Protein AF-A0A971YBE7-F1 (afdb_monomer_lite)

Secondary structure (DSSP, 8-state):
-----S---PPP-SS---EEP--SS--PPPTT-EEEEEE-HHHH-TT--S-EEEEEEPPS--SEESS-GGG--------SS--TTHHHHHHHHH-

Sequence (95 aa):
MSTIQTPETTIPSLGPCKVHNPLPYCQYIDDSQKMQTFVPGDMLDAEQTEDVVCQFEEAGPRERIYFDPPKTKCAIVTCGGLCPGINDVIRAIVM

pLDDT: mean 86.65, std 13.81, range [37.59, 97.38]

Foldseek 3Di:
DPPDDADPQDDDDPDDFDAFDPDPDDDADDQVDWDWDWDQLCVVDVPGRDIDIDTHGDDDHHRTGRDDVVPDDDDDDDDDDDDPCPVVVVVVVPD

Radius of gyration: 18.49 Å; chains: 1; bounding box: 40×32×42 Å

Structure (mmCIF, N/CA/C/O backbone):
data_AF-A0A971YBE7-F1
#
_entry.id   AF-A0A971YBE7-F1
#
loop_
_atom_site.group_PDB
_atom_site.id
_atom_site.type_symbol
_atom_site.label_atom_id
_atom_site.label_alt_id
_atom_site.label_comp_id
_atom_site.label_asym_id
_atom_site.label_entity_id
_atom_site.label_seq_id
_atom_site.pdbx_PDB_ins_code
_atom_site.Cartn_x
_atom_site.Cartn_y
_atom_site.Cartn_z
_atom_site.occupancy
_atom_site.B_iso_or_equiv
_atom_site.auth_seq_id
_atom_site.auth_comp_id
_atom_site.auth_asym_id
_atom_site.auth_atom_id
_atom_site.pdbx_PDB_model_num
ATOM 1 N N . MET A 1 1 ? 26.280 19.279 -18.105 1.00 37.59 1 MET A N 1
ATOM 2 C CA . MET A 1 1 ? 26.935 18.037 -17.654 1.00 37.59 1 MET A CA 1
ATOM 3 C C . MET A 1 1 ? 26.424 17.730 -16.257 1.00 37.59 1 MET A C 1
ATOM 5 O O . MET A 1 1 ? 27.030 18.162 -15.286 1.00 37.59 1 MET A O 1
ATOM 9 N N . SER A 1 2 ? 25.249 17.108 -16.150 1.00 41.91 2 SER A N 1
ATOM 10 C CA . SER A 1 2 ? 24.766 16.574 -14.876 1.00 41.91 2 SER A CA 1
ATOM 11 C C . SER A 1 2 ? 25.433 15.221 -14.677 1.00 41.91 2 SER A C 1
ATOM 13 O O . SER A 1 2 ? 25.140 14.284 -15.408 1.00 41.91 2 SER A O 1
ATOM 15 N N . THR A 1 3 ? 26.374 15.135 -13.744 1.00 41.47 3 THR A N 1
ATOM 16 C CA . THR A 1 3 ? 26.913 13.855 -13.282 1.00 41.47 3 THR A CA 1
ATOM 17 C C . THR A 1 3 ? 25.760 13.070 -12.661 1.00 41.47 3 THR A C 1
ATOM 19 O O . THR A 1 3 ? 25.210 13.497 -11.648 1.00 41.47 3 THR A O 1
ATOM 22 N N . ILE A 1 4 ? 25.352 11.975 -13.297 1.00 52.38 4 ILE A N 1
ATOM 23 C CA . ILE A 1 4 ? 24.241 11.142 -12.835 1.00 52.38 4 ILE A CA 1
ATOM 24 C C . ILE A 1 4 ? 24.785 10.236 -11.733 1.00 52.38 4 ILE A C 1
ATOM 26 O O . ILE A 1 4 ? 25.540 9.299 -11.983 1.00 52.38 4 ILE A O 1
ATOM 30 N N . GLN A 1 5 ? 24.479 10.607 -10.492 1.00 56.62 5 GLN A N 1
ATOM 31 C CA . GLN A 1 5 ? 24.712 9.784 -9.309 1.00 56.62 5 GLN A CA 1
ATOM 32 C C . GLN A 1 5 ? 23.718 8.619 -9.304 1.00 56.62 5 GLN A C 1
ATOM 34 O O . GLN A 1 5 ? 22.632 8.732 -9.871 1.00 56.62 5 GLN A O 1
ATOM 39 N N . THR A 1 6 ? 24.093 7.513 -8.655 1.00 62.38 6 THR A N 1
ATOM 40 C CA . THR A 1 6 ? 23.217 6.370 -8.358 1.00 62.38 6 THR A CA 1
ATOM 41 C C . THR A 1 6 ? 21.802 6.853 -8.022 1.00 62.38 6 THR A C 1
ATOM 43 O O . THR A 1 6 ? 21.687 7.775 -7.206 1.00 62.38 6 THR A O 1
ATOM 46 N N . PRO A 1 7 ? 20.740 6.288 -8.631 1.00 71.69 7 PRO A N 1
ATOM 47 C CA . PRO A 1 7 ? 19.387 6.784 -8.421 1.00 71.69 7 PRO A CA 1
ATOM 48 C C . PRO A 1 7 ? 19.052 6.791 -6.927 1.00 71.69 7 PRO A C 1
ATOM 50 O O . PRO A 1 7 ? 19.331 5.828 -6.209 1.00 71.69 7 PRO A O 1
ATOM 53 N N . GLU A 1 8 ? 18.481 7.896 -6.449 1.00 81.62 8 GLU A N 1
ATOM 54 C CA . GLU A 1 8 ? 18.076 8.025 -5.054 1.00 81.62 8 GLU A CA 1
ATOM 55 C C . GLU A 1 8 ? 16.839 7.154 -4.811 1.00 81.62 8 GLU A C 1
ATOM 57 O O . GLU A 1 8 ? 15.743 7.445 -5.284 1.00 81.62 8 GLU A O 1
ATOM 62 N N . THR A 1 9 ? 17.030 6.055 -4.085 1.00 88.31 9 THR A N 1
ATOM 63 C CA . THR A 1 9 ? 15.989 5.060 -3.782 1.00 88.31 9 THR A CA 1
ATOM 64 C C . THR A 1 9 ? 15.463 5.155 -2.349 1.00 88.31 9 THR A C 1
ATOM 66 O O . THR A 1 9 ? 14.696 4.296 -1.919 1.00 88.31 9 THR A O 1
ATOM 69 N N . THR A 1 10 ? 15.879 6.174 -1.592 1.00 89.44 10 THR A N 1
ATOM 70 C CA . THR A 1 10 ? 15.489 6.357 -0.188 1.00 89.44 10 THR A CA 1
ATOM 71 C C . THR A 1 10 ? 14.014 6.727 -0.077 1.00 89.44 10 THR A C 1
ATOM 73 O O . THR A 1 10 ? 13.563 7.695 -0.691 1.00 89.44 10 THR A O 1
ATOM 76 N N . ILE A 1 11 ? 13.264 6.003 0.754 1.00 91.31 11 ILE A N 1
ATOM 77 C CA . ILE A 1 11 ? 11.843 6.279 0.971 1.00 91.31 11 ILE A CA 1
ATOM 78 C C . ILE A 1 11 ? 11.677 7.291 2.121 1.00 91.31 11 ILE A C 1
ATOM 80 O O . ILE A 1 11 ? 12.219 7.094 3.213 1.00 91.31 11 ILE A O 1
ATOM 84 N N . PRO A 1 12 ? 10.921 8.390 1.932 1.00 94.25 12 PRO A N 1
ATOM 85 C CA . PRO A 1 12 ? 10.667 9.340 3.008 1.00 94.25 12 PRO A CA 1
ATOM 86 C C . PRO A 1 12 ? 9.764 8.728 4.087 1.00 94.25 12 PRO A C 1
ATOM 88 O O . PRO A 1 12 ? 8.766 8.072 3.790 1.00 94.25 12 PRO A O 1
ATOM 91 N N . SER A 1 13 ? 10.069 9.010 5.357 1.00 93.12 13 SER A N 1
ATOM 92 C CA . SER A 1 13 ? 9.243 8.596 6.497 1.00 93.12 13 SER A CA 1
ATOM 93 C C . SER A 1 13 ? 8.512 9.782 7.130 1.00 93.12 13 SER A C 1
ATOM 95 O O . SER A 1 13 ? 8.982 10.918 7.122 1.00 93.12 13 SER A O 1
ATOM 97 N N . LEU A 1 14 ? 7.348 9.513 7.726 1.00 95.00 14 LEU A N 1
ATOM 98 C CA . LEU A 1 14 ? 6.546 10.514 8.448 1.00 95.00 14 LEU A CA 1
ATOM 99 C C . LEU A 1 14 ? 7.081 10.810 9.865 1.00 95.00 14 LEU A C 1
ATOM 101 O O . LEU A 1 14 ? 6.506 11.619 10.600 1.00 95.00 14 LEU A O 1
ATOM 105 N N . GLY A 1 15 ? 8.156 10.129 10.274 1.00 94.69 15 GLY A N 1
ATOM 106 C CA . GLY A 1 15 ? 8.734 10.171 11.613 1.00 94.69 15 GLY A CA 1
ATOM 107 C C . GLY A 1 15 ? 8.783 8.790 12.285 1.00 94.69 15 GLY A C 1
ATOM 108 O O . GLY A 1 15 ? 8.566 7.767 11.638 1.00 94.69 15 GLY A O 1
ATOM 109 N N . PRO A 1 16 ? 9.075 8.734 13.597 1.00 94.75 16 PRO A N 1
ATOM 110 C CA . PRO A 1 16 ? 9.309 7.474 14.299 1.00 94.75 16 PRO A CA 1
ATOM 111 C C . PRO A 1 16 ? 8.033 6.633 14.473 1.00 94.75 16 PRO A C 1
ATOM 113 O O . PRO A 1 16 ? 7.030 7.116 15.003 1.00 94.75 16 PRO A O 1
ATOM 116 N N . CYS A 1 17 ? 8.106 5.344 14.127 1.00 95.50 17 CYS A N 1
ATOM 117 C CA . CYS A 1 17 ? 7.036 4.361 14.321 1.00 95.50 17 CYS A CA 1
ATOM 118 C C . CYS A 1 17 ? 6.935 3.902 15.788 1.00 95.50 17 CYS A C 1
ATOM 120 O O . CYS A 1 17 ? 7.851 3.282 16.342 1.00 95.50 17 CYS A O 1
ATOM 122 N N . LYS A 1 18 ? 5.809 4.200 16.448 1.00 96.25 18 LYS A N 1
ATOM 123 C CA . LYS A 1 18 ? 5.629 3.962 17.896 1.00 96.25 18 LYS A CA 1
ATOM 124 C C . LYS A 1 18 ? 4.535 2.959 18.248 1.00 96.25 18 LYS A C 1
ATOM 126 O O . LYS A 1 18 ? 4.501 2.506 19.389 1.00 96.25 18 LYS A O 1
ATOM 131 N N . VAL A 1 19 ? 3.652 2.625 17.319 1.00 96.62 19 VAL A N 1
ATOM 132 C CA . VAL A 1 19 ? 2.527 1.724 17.577 1.00 96.62 19 VAL A CA 1
ATOM 133 C C . VAL A 1 19 ? 2.951 0.306 17.216 1.00 96.62 19 VAL A C 1
ATOM 135 O O . VAL A 1 19 ? 3.590 0.109 16.188 1.00 96.62 19 VAL A O 1
ATOM 138 N N . HIS A 1 20 ? 2.643 -0.679 18.059 1.00 95.44 20 HIS A N 1
ATOM 139 C CA . HIS A 1 20 ? 2.897 -2.079 17.715 1.00 95.44 20 HIS A CA 1
ATOM 140 C C . HIS A 1 20 ? 1.919 -2.534 16.631 1.00 95.44 20 HIS A C 1
ATOM 142 O O . HIS A 1 20 ? 0.734 -2.200 16.687 1.00 95.44 20 HIS A O 1
ATOM 148 N N . ASN A 1 21 ? 2.414 -3.275 15.646 1.00 95.19 21 ASN A N 1
ATOM 149 C CA . ASN A 1 21 ? 1.585 -3.782 14.566 1.00 95.19 21 ASN A CA 1
ATOM 150 C C . ASN A 1 21 ? 0.583 -4.828 15.103 1.00 95.19 21 ASN A C 1
ATOM 152 O O . ASN A 1 21 ? 1.006 -5.780 15.756 1.00 95.19 21 ASN A O 1
ATOM 156 N N . PRO A 1 22 ? -0.735 -4.673 14.862 1.00 93.94 22 PRO A N 1
ATOM 157 C CA . PRO A 1 22 ? -1.741 -5.613 15.357 1.00 93.94 22 PRO A CA 1
ATOM 158 C C . PRO A 1 22 ? -1.817 -6.923 14.556 1.00 93.94 22 PRO A C 1
ATOM 160 O O . PRO A 1 22 ? -2.584 -7.805 14.942 1.00 93.94 22 PRO A O 1
ATOM 163 N N . LEU A 1 23 ? -1.102 -7.046 13.430 1.00 91.69 23 LEU A N 1
ATOM 164 C CA . LEU A 1 23 ? -1.183 -8.221 12.565 1.00 91.69 23 LEU A CA 1
ATOM 165 C C . LEU A 1 23 ? -0.707 -9.488 13.297 1.00 91.69 23 LEU A C 1
ATOM 167 O O . LEU A 1 23 ? 0.457 -9.566 13.701 1.00 91.69 23 LEU A O 1
ATOM 171 N N . PRO A 1 24 ? -1.571 -10.509 13.446 1.00 83.81 24 PRO A N 1
ATOM 172 C CA . PRO A 1 24 ? -1.174 -11.761 14.065 1.00 83.81 24 PRO A CA 1
ATOM 173 C C . PRO A 1 24 ? -0.344 -12.595 13.080 1.00 83.81 24 PRO A C 1
ATOM 175 O O . PRO A 1 24 ? -0.693 -12.706 11.908 1.00 83.81 24 PRO A O 1
ATOM 178 N N . TYR A 1 25 ? 0.726 -13.224 13.574 1.00 78.94 25 TYR A N 1
ATOM 179 C CA . TYR A 1 25 ? 1.507 -14.241 12.852 1.00 78.94 25 TYR A CA 1
ATOM 180 C C . TYR A 1 25 ? 2.002 -13.814 11.455 1.00 78.94 25 TYR A C 1
ATOM 182 O O . TYR A 1 25 ? 1.625 -14.405 10.445 1.00 78.94 25 TYR A O 1
ATOM 190 N N . CYS A 1 26 ? 2.896 -12.824 11.391 1.00 88.31 26 CYS A N 1
ATOM 191 C CA . CYS A 1 26 ? 3.584 -12.451 10.152 1.00 88.31 26 CYS A CA 1
ATOM 192 C C . CYS A 1 26 ? 5.105 -12.350 10.342 1.00 88.31 26 CYS A C 1
ATOM 194 O O . CYS A 1 26 ? 5.596 -12.174 11.458 1.00 88.31 26 CYS A O 1
ATOM 196 N N . GLN A 1 27 ? 5.851 -12.488 9.243 1.00 91.81 27 GLN A N 1
ATOM 197 C CA . GLN A 1 27 ? 7.285 -12.217 9.216 1.00 91.81 27 GLN A CA 1
ATOM 198 C C . GLN A 1 27 ? 7.483 -10.722 8.975 1.00 91.81 27 GLN A C 1
ATOM 200 O O . GLN A 1 27 ? 7.172 -10.220 7.896 1.00 91.81 27 GLN A O 1
ATOM 205 N N . TYR A 1 28 ? 7.962 -10.017 9.998 1.00 93.69 28 TYR A N 1
ATOM 206 C CA . TYR A 1 28 ? 8.279 -8.602 9.872 1.00 93.69 28 TYR A CA 1
ATOM 207 C C . TYR A 1 28 ? 9.546 -8.396 9.047 1.00 93.69 28 TYR A C 1
ATOM 209 O O . TYR A 1 28 ? 10.511 -9.150 9.176 1.00 93.69 28 TYR A O 1
ATOM 217 N N . ILE A 1 29 ? 9.524 -7.353 8.226 1.00 93.25 29 ILE A N 1
ATOM 218 C CA . ILE A 1 29 ? 10.679 -6.890 7.466 1.00 93.25 29 ILE A CA 1
ATOM 219 C C . ILE A 1 29 ? 11.459 -5.890 8.317 1.00 93.25 29 ILE A C 1
ATOM 221 O O . ILE A 1 29 ? 10.871 -5.016 8.961 1.00 93.25 29 ILE A O 1
ATOM 225 N N . ASP A 1 30 ? 12.779 -6.044 8.312 1.00 89.31 30 ASP A N 1
ATOM 226 C CA . ASP A 1 30 ? 13.718 -5.101 8.908 1.00 89.31 30 ASP A CA 1
ATOM 227 C C . ASP A 1 30 ? 14.226 -4.142 7.828 1.00 89.31 30 ASP A C 1
ATOM 229 O O . ASP A 1 30 ? 14.843 -4.569 6.853 1.00 89.31 30 ASP A O 1
ATOM 233 N N . ASP A 1 31 ? 14.000 -2.843 8.028 1.00 87.25 31 ASP A N 1
ATOM 234 C CA . ASP A 1 31 ? 14.421 -1.784 7.105 1.00 87.25 31 ASP A CA 1
ATOM 235 C C . ASP A 1 31 ? 15.960 -1.665 6.997 1.00 87.25 31 ASP A C 1
ATOM 237 O O . ASP A 1 31 ? 16.473 -0.990 6.101 1.00 87.25 31 ASP A O 1
ATOM 241 N N . SER A 1 32 ? 16.725 -2.323 7.883 1.00 86.12 32 SER A N 1
ATOM 242 C CA . SER A 1 32 ? 18.185 -2.436 7.757 1.00 86.12 32 SER A CA 1
ATOM 243 C C . SER A 1 32 ? 18.617 -3.297 6.562 1.00 86.12 32 SER A C 1
ATOM 245 O O . SER A 1 32 ? 19.716 -3.113 6.028 1.00 86.12 32 SER A O 1
ATOM 247 N N . GLN A 1 33 ? 17.753 -4.215 6.118 1.00 83.06 33 GLN A N 1
ATOM 248 C CA . GLN A 1 33 ? 18.013 -5.092 4.987 1.00 83.06 33 GLN A CA 1
ATOM 249 C C . GLN A 1 33 ? 17.501 -4.442 3.705 1.00 83.06 33 GLN A C 1
ATOM 251 O O . GLN A 1 33 ? 16.312 -4.180 3.538 1.00 83.06 33 GLN A O 1
ATOM 256 N N . LYS A 1 34 ? 18.423 -4.184 2.775 1.00 87.56 34 LYS A N 1
ATOM 257 C CA . LYS A 1 34 ? 18.098 -3.661 1.449 1.00 87.56 34 LYS A CA 1
ATOM 258 C C . LYS A 1 34 ? 18.345 -4.719 0.389 1.00 87.56 34 LYS A C 1
ATOM 260 O O . LYS A 1 34 ? 19.381 -5.385 0.391 1.00 87.56 34 LYS A O 1
ATOM 265 N N . MET A 1 35 ? 17.411 -4.828 -0.545 1.00 90.25 35 MET A N 1
ATOM 266 C CA . MET A 1 35 ? 17.550 -5.677 -1.716 1.00 90.25 35 MET A CA 1
ATOM 267 C C . MET A 1 35 ? 18.502 -5.010 -2.706 1.00 90.25 35 MET A C 1
ATOM 269 O O . MET A 1 35 ? 18.301 -3.860 -3.095 1.00 90.25 35 MET A O 1
ATOM 273 N N . GLN A 1 36 ? 19.551 -5.725 -3.101 1.00 89.94 36 GLN A N 1
ATOM 274 C CA . GLN A 1 36 ? 20.477 -5.260 -4.127 1.00 89.94 36 GLN A CA 1
ATOM 275 C C . GLN A 1 36 ? 19.972 -5.682 -5.502 1.00 89.94 36 GLN A C 1
ATOM 277 O O . GLN A 1 36 ? 19.747 -6.866 -5.749 1.00 89.94 36 GLN A O 1
ATOM 282 N N . THR A 1 37 ? 19.846 -4.710 -6.397 1.00 87.06 37 THR A N 1
ATOM 283 C CA . THR A 1 37 ? 19.441 -4.929 -7.781 1.00 87.06 37 THR A CA 1
ATOM 284 C C . THR A 1 37 ? 20.529 -4.407 -8.698 1.00 87.06 37 THR A C 1
ATOM 286 O O . THR A 1 37 ? 20.931 -3.246 -8.607 1.00 87.06 37 THR A O 1
ATOM 289 N N . PHE A 1 38 ? 20.988 -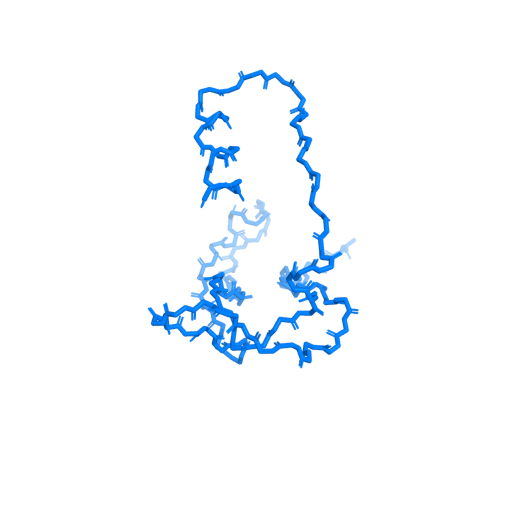5.273 -9.594 1.00 87.00 38 PHE A N 1
ATOM 290 C CA . PHE A 1 38 ? 21.873 -4.892 -10.684 1.00 87.00 38 PHE A CA 1
ATOM 291 C C . PHE A 1 38 ? 21.033 -4.258 -11.782 1.00 87.00 38 PHE A C 1
ATOM 293 O O . PHE A 1 38 ? 20.119 -4.894 -12.309 1.00 87.00 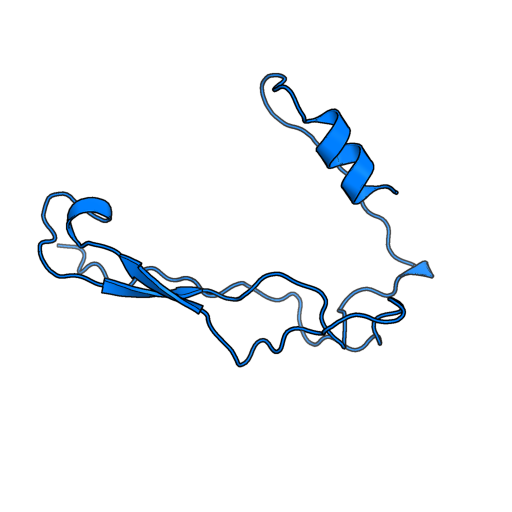38 PHE A O 1
ATOM 300 N N . VAL A 1 39 ? 21.329 -3.004 -12.096 1.00 82.81 39 VAL A N 1
ATOM 301 C CA . VAL A 1 39 ? 20.694 -2.280 -13.188 1.00 82.81 39 VAL A CA 1
ATOM 302 C C . VAL A 1 39 ? 21.751 -2.065 -14.267 1.00 82.81 39 VAL A C 1
ATOM 304 O O . VAL A 1 39 ? 22.733 -1.364 -14.008 1.00 82.81 39 VAL A O 1
ATOM 307 N N . PRO A 1 40 ? 21.585 -2.685 -15.448 1.00 80.62 40 PRO A N 1
ATOM 308 C CA . PRO A 1 40 ? 22.443 -2.426 -16.593 1.00 80.62 40 PRO A CA 1
ATOM 309 C C . PRO A 1 40 ? 22.470 -0.933 -16.931 1.00 80.62 40 PRO A C 1
ATOM 311 O O . PRO A 1 40 ? 21.425 -0.276 -16.912 1.00 80.62 40 PRO A O 1
ATOM 314 N N . GLY A 1 41 ? 23.655 -0.394 -17.224 1.00 73.38 41 GLY A N 1
ATOM 315 C CA . GLY A 1 41 ? 23.822 1.042 -17.488 1.00 73.38 41 GLY A CA 1
ATOM 316 C C . GLY A 1 41 ? 22.962 1.553 -18.651 1.00 73.38 41 GLY A C 1
ATOM 317 O O . GLY A 1 41 ? 22.421 2.656 -18.586 1.00 73.38 41 GLY A O 1
ATOM 318 N N . ASP A 1 42 ? 22.744 0.707 -19.660 1.00 74.00 42 ASP A N 1
ATOM 319 C CA . ASP A 1 42 ? 21.963 1.012 -20.863 1.00 74.00 42 ASP A CA 1
ATOM 320 C C . ASP A 1 42 ? 20.450 1.166 -20.611 1.00 74.00 42 ASP A C 1
ATOM 322 O O . ASP A 1 42 ? 19.748 1.760 -21.432 1.00 74.00 42 ASP A O 1
ATOM 326 N N . MET A 1 43 ? 19.938 0.667 -19.477 1.00 70.88 43 MET A N 1
ATOM 327 C CA . MET A 1 43 ? 18.551 0.867 -19.038 1.00 70.88 43 MET A CA 1
ATOM 328 C C . MET A 1 43 ? 18.330 2.185 -18.293 1.00 70.88 43 MET A C 1
ATOM 330 O O . MET A 1 43 ? 17.184 2.625 -18.183 1.00 70.88 43 MET A O 1
ATOM 334 N N . LEU A 1 44 ? 19.389 2.784 -17.747 1.00 67.19 44 LEU A N 1
ATOM 335 C CA . LEU A 1 44 ? 19.304 4.046 -17.015 1.00 67.19 44 LEU A CA 1
ATOM 336 C C . LEU A 1 44 ? 19.393 5.222 -17.981 1.00 67.19 44 LEU A C 1
ATOM 338 O O . LEU A 1 44 ? 18.521 6.084 -17.948 1.00 67.19 44 LEU A O 1
ATOM 342 N N . ASP A 1 45 ? 20.381 5.197 -18.879 1.00 64.38 45 ASP A N 1
ATOM 343 C CA . ASP A 1 45 ? 20.558 6.179 -19.945 1.00 64.38 45 ASP A CA 1
ATOM 344 C C . ASP A 1 45 ? 21.340 5.586 -21.125 1.00 64.38 45 ASP A C 1
ATOM 346 O O . ASP A 1 45 ? 22.284 4.818 -20.953 1.00 64.38 45 ASP A O 1
ATOM 350 N N . ALA A 1 46 ? 21.018 6.019 -22.348 1.00 59.44 46 ALA A N 1
ATOM 351 C CA . ALA A 1 46 ? 21.672 5.535 -23.572 1.00 59.44 46 ALA A CA 1
ATOM 352 C C . ALA A 1 46 ? 23.184 5.857 -23.659 1.00 59.44 46 ALA A C 1
ATOM 354 O O . ALA A 1 46 ? 23.877 5.315 -24.519 1.00 59.44 46 ALA A O 1
ATOM 355 N N . GLU A 1 47 ? 23.695 6.744 -22.798 1.00 62.62 47 GLU A N 1
ATOM 356 C CA . GLU A 1 47 ? 25.111 7.134 -22.724 1.00 62.62 47 GLU A CA 1
ATOM 357 C C . GLU A 1 47 ? 25.875 6.438 -21.575 1.00 62.62 47 GLU A C 1
ATOM 359 O O . GLU A 1 47 ? 27.093 6.589 -21.475 1.00 62.62 47 GLU A O 1
ATOM 364 N N . GLN A 1 48 ? 25.197 5.657 -20.720 1.00 62.34 48 GLN A N 1
ATOM 365 C CA . GLN A 1 48 ? 25.803 4.924 -19.605 1.00 62.34 48 GLN A CA 1
ATOM 366 C C . GLN A 1 48 ? 26.099 3.474 -20.006 1.00 62.34 48 GLN A C 1
ATOM 368 O O . GLN A 1 48 ? 25.216 2.716 -20.385 1.00 62.34 48 GLN A O 1
ATOM 373 N N . THR A 1 49 ? 27.370 3.073 -19.931 1.00 60.62 49 THR A N 1
ATOM 374 C CA . THR A 1 49 ? 27.819 1.703 -20.267 1.00 60.62 49 THR A CA 1
ATOM 375 C C . THR A 1 49 ? 28.245 0.904 -19.031 1.00 60.62 49 THR A C 1
ATOM 377 O O . THR A 1 49 ? 28.562 -0.276 -19.147 1.00 60.62 49 THR A O 1
ATOM 380 N N . GLU A 1 50 ? 28.284 1.539 -17.855 1.00 70.81 50 GLU A N 1
ATOM 381 C CA . GLU A 1 50 ? 28.668 0.899 -16.594 1.00 70.81 50 GLU A CA 1
ATOM 382 C C . GLU A 1 50 ? 27.432 0.442 -15.818 1.00 70.81 50 GLU A C 1
ATOM 384 O O . GLU A 1 50 ? 26.487 1.208 -15.620 1.00 70.81 50 GLU A O 1
ATOM 389 N N . ASP A 1 51 ? 27.463 -0.808 -15.360 1.00 75.75 51 ASP A N 1
ATOM 390 C CA . ASP A 1 51 ? 26.408 -1.387 -14.536 1.00 75.75 51 ASP A CA 1
ATOM 391 C C . ASP A 1 51 ? 26.368 -0.730 -13.153 1.00 75.75 51 ASP A C 1
ATOM 393 O O . ASP A 1 51 ? 27.397 -0.525 -12.501 1.00 75.75 51 ASP A O 1
ATOM 397 N N . VAL A 1 52 ? 25.158 -0.452 -12.668 1.00 82.69 52 VAL A N 1
ATOM 398 C CA . VAL A 1 52 ? 24.934 0.207 -11.380 1.00 82.69 52 VAL A CA 1
ATOM 399 C C . VAL A 1 52 ? 24.256 -0.757 -10.416 1.00 82.69 52 VAL A C 1
ATOM 401 O O . VAL A 1 52 ? 23.243 -1.383 -10.728 1.00 82.69 52 VAL A O 1
ATOM 404 N N . VAL A 1 53 ? 24.785 -0.852 -9.195 1.00 83.75 53 VAL A N 1
ATOM 405 C CA . VAL A 1 53 ? 24.122 -1.578 -8.104 1.00 83.75 53 VAL A CA 1
ATOM 406 C C . VAL A 1 53 ? 23.242 -0.607 -7.331 1.00 83.75 53 VAL A C 1
ATOM 408 O O . VAL A 1 53 ? 23.735 0.312 -6.676 1.00 83.75 53 VAL A O 1
ATOM 411 N N . CYS A 1 54 ? 21.934 -0.831 -7.388 1.00 86.62 54 CYS A N 1
ATOM 412 C CA . CYS A 1 54 ? 20.942 -0.064 -6.646 1.00 86.62 54 CYS A CA 1
ATOM 413 C C . CYS A 1 54 ? 20.482 -0.848 -5.414 1.00 86.62 54 CYS A C 1
ATOM 415 O O . CYS A 1 54 ? 20.398 -2.076 -5.439 1.00 86.62 54 CYS A O 1
ATOM 417 N N . GLN A 1 55 ? 20.169 -0.139 -4.331 1.00 89.00 55 GLN A N 1
ATOM 418 C CA . GLN A 1 55 ? 19.623 -0.732 -3.111 1.00 89.00 55 GLN A CA 1
ATOM 419 C C . GLN A 1 55 ? 18.176 -0.288 -2.934 1.00 89.00 55 GLN A C 1
ATOM 421 O O . GLN A 1 55 ? 17.918 0.904 -2.800 1.00 89.00 55 GLN A O 1
ATOM 426 N N . PHE A 1 56 ? 17.245 -1.232 -2.897 1.00 90.75 56 PHE A N 1
ATOM 427 C CA . PHE A 1 56 ? 15.824 -0.970 -2.694 1.00 90.75 56 PHE A CA 1
ATOM 428 C C . PHE A 1 56 ? 15.378 -1.460 -1.320 1.00 90.75 56 PHE A C 1
ATOM 430 O O . PHE A 1 56 ? 15.855 -2.480 -0.820 1.00 90.75 56 PHE A O 1
ATOM 437 N N . GLU A 1 57 ? 14.462 -0.724 -0.703 1.00 92.75 57 GLU A N 1
ATOM 438 C CA . GLU A 1 57 ? 13.804 -1.145 0.533 1.00 92.75 57 GLU A CA 1
ATOM 439 C C . GLU A 1 57 ? 12.742 -2.212 0.217 1.00 92.75 57 GLU A C 1
ATOM 441 O O . GLU A 1 57 ? 11.937 -2.049 -0.701 1.00 92.75 57 GLU A O 1
ATOM 446 N N . GLU A 1 58 ? 12.736 -3.320 0.962 1.00 93.12 58 GLU A N 1
ATOM 447 C CA . GLU A 1 58 ? 11.766 -4.402 0.767 1.00 93.12 58 GLU A CA 1
ATOM 448 C C . GLU A 1 58 ? 10.391 -4.032 1.350 1.00 93.12 58 GLU A C 1
ATOM 450 O O . GLU A 1 58 ? 10.268 -3.632 2.511 1.00 93.12 58 GLU A O 1
ATOM 455 N N . ALA A 1 59 ? 9.320 -4.192 0.569 1.00 93.25 59 ALA A N 1
ATOM 456 C CA . ALA A 1 59 ? 7.953 -3.972 1.042 1.00 93.25 59 ALA A CA 1
ATOM 457 C C . ALA A 1 59 ? 7.455 -5.140 1.915 1.00 93.25 59 ALA A C 1
ATOM 459 O O . ALA A 1 59 ? 7.755 -6.298 1.656 1.00 93.25 59 ALA A O 1
ATOM 460 N N . GLY A 1 60 ? 6.653 -4.848 2.942 1.00 93.19 60 GLY A N 1
ATOM 461 C CA . GLY A 1 60 ? 6.129 -5.864 3.862 1.00 93.19 60 GLY A CA 1
ATOM 462 C C . GLY A 1 60 ? 5.713 -5.298 5.225 1.00 93.19 60 GLY A C 1
ATOM 463 O O . GLY A 1 60 ? 5.884 -4.101 5.476 1.00 93.19 60 GLY A O 1
ATOM 464 N N . PRO A 1 61 ? 5.159 -6.118 6.129 1.00 95.19 61 PRO A N 1
ATOM 465 C CA . PRO A 1 61 ? 4.740 -5.652 7.445 1.00 95.19 61 PRO A CA 1
ATOM 466 C C . PRO A 1 61 ? 5.958 -5.297 8.309 1.00 95.19 61 PRO A C 1
ATOM 468 O O . PRO A 1 61 ? 6.963 -6.001 8.306 1.00 95.19 61 PRO A O 1
ATOM 471 N N . ARG A 1 62 ? 5.861 -4.211 9.080 1.00 94.75 62 ARG A N 1
ATOM 472 C CA . ARG A 1 62 ? 6.864 -3.814 10.085 1.00 94.75 62 ARG A CA 1
ATOM 473 C C . ARG A 1 62 ? 6.348 -4.138 11.476 1.00 94.75 62 ARG A C 1
ATOM 475 O O . ARG A 1 62 ? 5.144 -4.042 11.704 1.00 94.75 62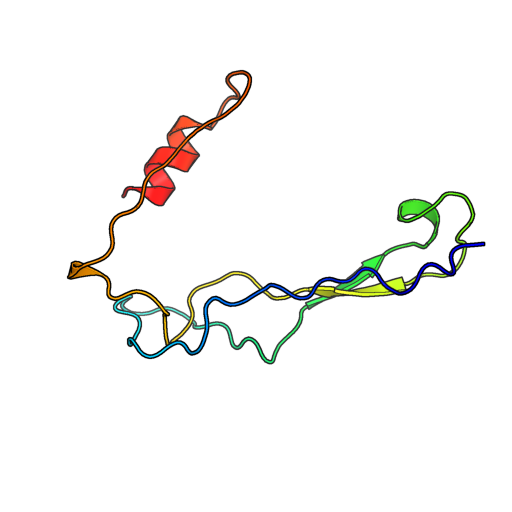 ARG A O 1
ATOM 482 N N . GLU A 1 63 ? 7.236 -4.448 12.416 1.00 95.06 63 GLU A N 1
ATOM 483 C CA . GLU A 1 63 ? 6.849 -4.713 13.812 1.00 95.06 63 GLU A CA 1
ATOM 484 C C . GLU A 1 63 ? 6.203 -3.481 14.471 1.00 95.06 63 GLU A C 1
ATOM 486 O O . GLU A 1 63 ? 5.305 -3.590 15.313 1.00 95.06 63 GLU A O 1
ATOM 491 N N . ARG A 1 64 ? 6.653 -2.286 14.073 1.00 95.12 64 ARG A N 1
ATOM 492 C CA . ARG A 1 64 ? 6.127 -1.006 14.546 1.00 95.12 64 ARG A CA 1
ATOM 493 C C . ARG A 1 64 ? 5.632 -0.171 13.377 1.00 95.12 64 ARG A C 1
ATOM 495 O O . ARG A 1 64 ? 6.331 -0.006 12.383 1.00 95.12 64 ARG A O 1
ATOM 502 N N . ILE A 1 65 ? 4.454 0.414 13.538 1.00 96.06 65 ILE A N 1
ATOM 503 C CA . ILE A 1 65 ? 3.793 1.271 12.555 1.00 96.06 65 ILE A CA 1
ATOM 504 C C . ILE A 1 65 ? 3.647 2.702 13.087 1.00 96.06 65 ILE A C 1
ATOM 506 O O . ILE A 1 65 ? 3.730 2.967 14.293 1.00 96.06 65 ILE A O 1
ATOM 510 N N . TYR A 1 66 ? 3.476 3.647 12.164 1.00 97.31 66 TYR A N 1
ATOM 511 C CA . TYR A 1 66 ? 3.351 5.067 12.488 1.00 97.31 66 TYR A CA 1
ATOM 512 C C . TYR A 1 66 ? 1.944 5.431 12.981 1.00 97.31 66 TYR A C 1
ATOM 514 O O . TYR A 1 66 ? 1.793 6.125 13.986 1.00 97.31 66 TYR A O 1
ATOM 522 N N . PHE A 1 67 ? 0.916 4.948 12.283 1.00 97.38 67 PHE A N 1
ATOM 523 C CA . PHE A 1 67 ? -0.478 5.279 12.561 1.00 97.38 67 PHE A CA 1
ATOM 524 C C . PHE A 1 67 ? -1.101 4.356 13.620 1.00 97.38 67 PHE A C 1
ATOM 526 O O . PHE A 1 67 ? -0.770 3.176 13.697 1.00 97.38 67 PHE A O 1
ATOM 533 N N . ASP A 1 68 ? -2.024 4.895 14.422 1.00 96.69 68 ASP A N 1
ATOM 534 C CA . ASP A 1 68 ? -2.797 4.152 15.427 1.00 96.69 68 ASP A CA 1
ATOM 535 C C . ASP A 1 68 ? -4.049 3.528 14.772 1.00 96.69 68 ASP A C 1
ATOM 537 O O . ASP A 1 68 ? -4.963 4.283 14.407 1.00 96.69 68 ASP A O 1
ATOM 541 N N . PRO A 1 69 ? -4.129 2.192 14.581 1.00 95.44 69 PRO A N 1
ATOM 542 C CA . PRO A 1 69 ? -5.151 1.565 13.737 1.00 95.44 69 PRO A CA 1
ATOM 543 C C . PRO A 1 69 ? -6.602 1.971 14.056 1.00 95.44 69 PRO A C 1
ATOM 545 O O . PRO A 1 69 ? -7.303 2.371 13.128 1.00 95.44 69 PRO A O 1
ATOM 548 N N . PRO A 1 70 ? -7.067 2.003 15.324 1.00 95.19 70 PRO A N 1
ATOM 549 C CA . PRO A 1 70 ? -8.448 2.376 15.654 1.00 95.19 70 PRO A CA 1
ATOM 550 C C . PRO A 1 70 ? -8.808 3.839 15.357 1.00 95.19 70 PRO A C 1
ATOM 552 O O . PRO A 1 70 ? -9.988 4.182 15.312 1.00 95.19 70 PRO A O 1
ATOM 555 N N . LYS A 1 71 ? -7.815 4.724 15.198 1.00 96.75 71 LYS A N 1
ATOM 556 C CA . LYS A 1 71 ? -8.017 6.162 14.934 1.00 96.75 71 LYS A CA 1
ATOM 557 C C . LYS A 1 71 ? -7.762 6.542 13.478 1.00 96.75 71 LYS A C 1
ATOM 559 O O . LYS A 1 71 ? -8.041 7.674 13.081 1.00 96.75 71 LYS A O 1
ATOM 564 N N . THR A 1 72 ? -7.202 5.623 12.700 1.00 96.50 72 THR A N 1
ATOM 565 C CA . THR A 1 72 ? -6.738 5.890 11.341 1.00 96.50 72 THR A CA 1
ATOM 566 C C . THR A 1 72 ? -7.900 5.849 10.361 1.00 96.50 72 THR A C 1
ATOM 568 O O . THR A 1 72 ? -8.766 4.983 10.434 1.00 96.50 72 THR A O 1
ATOM 571 N N . LYS A 1 73 ? -7.917 6.796 9.421 1.00 97.25 73 LYS A N 1
ATOM 572 C CA . LYS A 1 73 ? -8.860 6.825 8.300 1.00 97.25 73 LYS A CA 1
ATOM 573 C C . LYS A 1 73 ? -8.060 6.810 7.006 1.00 97.25 73 LYS A C 1
ATOM 575 O O . LYS A 1 73 ? -7.114 7.581 6.874 1.00 97.25 73 LYS A O 1
ATOM 580 N N . CYS A 1 74 ? -8.443 5.952 6.068 1.00 95.94 74 CYS A N 1
ATOM 581 C CA . CYS A 1 74 ? -7.835 5.867 4.744 1.00 95.94 74 CYS A CA 1
ATOM 582 C C . CYS A 1 74 ? -8.857 6.295 3.684 1.00 95.94 74 CYS A C 1
ATOM 584 O O . CYS A 1 74 ? -10.052 6.041 3.834 1.00 95.94 74 CYS A O 1
ATOM 586 N N . ALA A 1 75 ? -8.385 6.948 2.627 1.00 97.06 75 ALA A N 1
ATOM 587 C CA . ALA A 1 75 ? -9.170 7.272 1.445 1.00 97.06 75 ALA A CA 1
ATOM 588 C C . ALA A 1 75 ? -8.449 6.7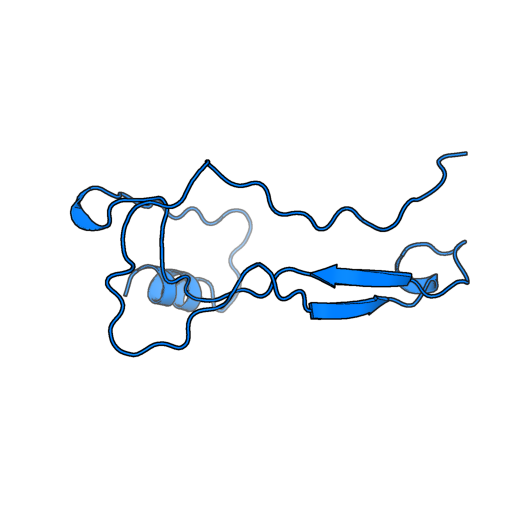09 0.219 1.00 97.06 75 ALA A C 1
ATOM 590 O O . ALA A 1 75 ? -7.228 6.816 0.119 1.00 97.06 75 ALA A O 1
ATOM 591 N N . ILE A 1 76 ? -9.210 6.129 -0.708 1.00 96.44 76 ILE A N 1
ATOM 592 C CA . ILE A 1 76 ? -8.688 5.577 -1.958 1.00 96.44 76 ILE A CA 1
ATOM 593 C C . ILE A 1 76 ? -9.220 6.437 -3.099 1.00 96.44 76 ILE A C 1
ATOM 595 O O . ILE A 1 76 ? -10.424 6.675 -3.193 1.00 96.44 76 ILE A O 1
ATOM 599 N N . VAL A 1 77 ? -8.320 6.892 -3.966 1.00 96.56 77 VAL A N 1
ATOM 600 C CA . VAL A 1 77 ? -8.661 7.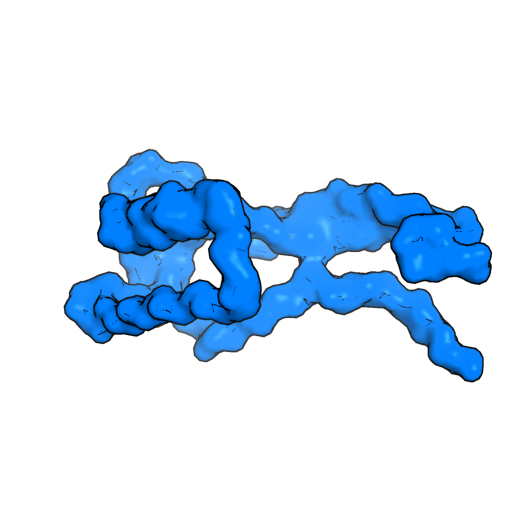587 -5.206 1.00 96.56 77 VAL A CA 1
ATOM 601 C C . VAL A 1 77 ? -7.985 6.876 -6.368 1.00 96.56 77 VAL A C 1
ATOM 603 O O . VAL A 1 77 ? -6.802 6.549 -6.309 1.00 96.56 77 VAL A O 1
ATOM 606 N N . THR A 1 78 ? -8.748 6.619 -7.423 1.00 95.06 78 THR A N 1
ATOM 607 C CA . THR A 1 78 ? -8.247 6.037 -8.667 1.00 95.06 78 THR A CA 1
ATOM 608 C C . THR A 1 78 ? -8.295 7.109 -9.743 1.00 95.06 78 THR A C 1
ATOM 610 O O . THR A 1 78 ? -9.361 7.668 -10.006 1.00 95.06 78 THR A O 1
ATOM 613 N N . CYS A 1 79 ? -7.154 7.408 -10.354 1.00 94.75 79 CYS A N 1
ATOM 614 C CA . CYS A 1 79 ? -7.023 8.464 -11.355 1.00 94.75 79 CYS A CA 1
ATOM 615 C C . CYS A 1 79 ? -6.827 7.863 -12.756 1.00 94.75 79 CYS A C 1
ATOM 617 O O . CYS A 1 79 ? -6.220 6.804 -12.893 1.00 94.75 79 CYS A O 1
ATOM 619 N N . GLY A 1 80 ? -7.282 8.568 -13.797 1.00 94.62 80 GLY A N 1
ATOM 620 C CA . GLY A 1 80 ? -7.098 8.158 -15.195 1.00 94.62 80 GLY A CA 1
ATOM 621 C C . GLY A 1 80 ? -8.209 7.253 -15.743 1.00 94.62 80 GLY A C 1
ATOM 622 O O . GLY A 1 80 ? -9.349 7.301 -15.284 1.00 94.62 80 GLY A O 1
ATOM 623 N N . GLY A 1 81 ? -7.882 6.473 -16.779 1.00 92.69 81 GLY A N 1
ATOM 624 C CA . GLY A 1 81 ? -8.793 5.498 -17.388 1.00 92.69 81 GLY A CA 1
ATOM 625 C C . GLY A 1 81 ? -8.897 4.202 -16.577 1.00 92.69 81 GLY A C 1
ATOM 626 O O . GLY A 1 81 ? -8.001 3.863 -15.808 1.00 92.69 81 GLY A O 1
ATOM 627 N N . LEU A 1 82 ? -9.990 3.458 -16.758 1.00 93.38 82 LEU A N 1
ATOM 628 C CA . LEU A 1 82 ? -10.192 2.176 -16.080 1.00 93.38 82 LEU A CA 1
ATOM 629 C C . LEU A 1 82 ? -9.279 1.092 -16.669 1.00 93.38 82 LEU A C 1
ATOM 631 O O . LEU A 1 82 ? -9.190 0.941 -17.886 1.00 93.38 82 LEU A O 1
ATOM 635 N N . CYS A 1 83 ? -8.652 0.308 -15.794 1.00 94.62 83 CYS A N 1
ATOM 636 C CA . CYS A 1 83 ? -7.828 -0.848 -16.141 1.00 94.62 83 CYS A CA 1
ATOM 637 C C . CYS A 1 83 ? -8.401 -2.108 -15.460 1.00 94.62 83 CYS A C 1
ATOM 639 O O . CYS A 1 83 ? -8.867 -2.010 -14.316 1.00 94.62 83 CYS A O 1
ATOM 641 N N . PRO A 1 84 ? -8.394 -3.288 -16.112 1.00 97.06 84 PRO A N 1
ATOM 642 C CA . PRO A 1 84 ? -8.729 -4.547 -15.449 1.00 97.06 84 PRO A CA 1
ATOM 643 C C . PRO A 1 84 ? -7.914 -4.752 -14.160 1.00 97.06 84 PRO A C 1
ATOM 645 O O . PRO A 1 84 ? -6.717 -4.489 -14.133 1.00 97.06 84 PRO A O 1
ATOM 648 N N . GLY A 1 85 ? -8.569 -5.212 -13.089 1.00 95.75 85 GLY A N 1
ATOM 649 C CA . GLY A 1 85 ? -7.940 -5.459 -11.781 1.00 95.75 85 GLY A CA 1
ATOM 650 C C . GLY A 1 85 ? -8.060 -4.315 -10.767 1.00 95.75 85 GLY A C 1
ATOM 651 O O . GLY A 1 85 ? -7.775 -4.518 -9.590 1.00 95.75 85 GLY A O 1
ATOM 652 N N . ILE A 1 86 ? -8.553 -3.132 -11.161 1.00 96.62 86 ILE A N 1
ATOM 653 C CA . ILE A 1 86 ? -8.699 -1.998 -10.228 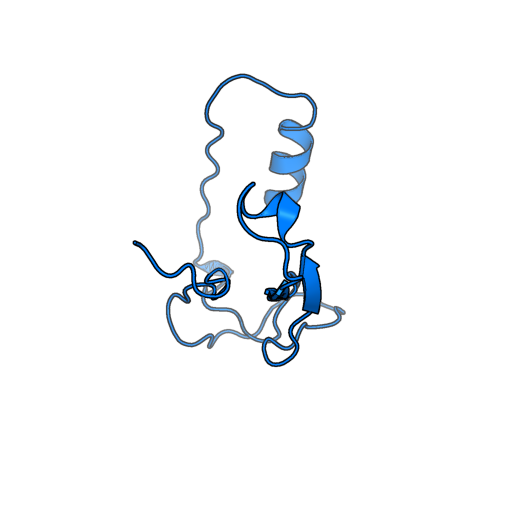1.00 96.62 86 ILE A CA 1
ATOM 654 C C . ILE A 1 86 ? -9.587 -2.327 -9.019 1.00 96.62 86 ILE A C 1
ATOM 656 O O . ILE A 1 86 ? -9.287 -1.941 -7.892 1.00 96.62 86 ILE A O 1
ATOM 660 N N . ASN A 1 87 ? -10.646 -3.107 -9.234 1.00 95.69 87 ASN A N 1
ATOM 661 C CA . ASN A 1 87 ? -11.532 -3.536 -8.156 1.00 95.69 87 ASN A CA 1
ATOM 662 C C . ASN A 1 87 ? -10.868 -4.556 -7.226 1.00 95.69 87 ASN A C 1
ATOM 664 O O . ASN A 1 87 ? -11.142 -4.533 -6.029 1.00 95.69 87 ASN A O 1
ATOM 668 N N . ASP A 1 88 ? -9.985 -5.412 -7.745 1.00 97.38 88 ASP A N 1
ATOM 669 C CA . ASP A 1 88 ? -9.228 -6.362 -6.926 1.00 97.38 88 ASP A CA 1
ATOM 670 C C . ASP A 1 88 ? -8.229 -5.623 -6.030 1.00 97.38 88 ASP A C 1
ATOM 672 O O . ASP A 1 88 ? -8.127 -5.933 -4.845 1.00 97.38 88 ASP A O 1
ATOM 676 N N . VAL A 1 89 ? -7.577 -4.577 -6.554 1.00 96.56 89 VAL A N 1
ATOM 677 C CA . VAL A 1 89 ? -6.698 -3.692 -5.769 1.00 96.56 89 VAL A CA 1
ATOM 678 C C . VAL A 1 89 ? -7.481 -2.979 -4.666 1.00 96.56 89 VAL A C 1
ATOM 680 O O . VAL A 1 89 ? -7.074 -3.015 -3.508 1.00 96.56 89 VAL A O 1
ATOM 683 N N . ILE A 1 90 ? -8.627 -2.368 -4.991 1.00 96.44 90 ILE A N 1
ATOM 684 C CA . ILE A 1 90 ? -9.474 -1.701 -3.988 1.00 96.44 90 ILE A CA 1
ATOM 685 C C . ILE A 1 90 ? -9.910 -2.703 -2.914 1.00 96.44 90 ILE A C 1
ATOM 687 O O . ILE A 1 90 ? -9.810 -2.413 -1.724 1.00 96.44 90 ILE A O 1
ATOM 691 N N . ARG A 1 91 ? -10.362 -3.896 -3.320 1.00 97.12 91 ARG A N 1
ATOM 692 C CA . ARG A 1 91 ? -10.790 -4.947 -2.395 1.00 97.12 91 ARG A CA 1
ATOM 693 C C . ARG A 1 91 ? -9.653 -5.378 -1.467 1.00 97.12 91 ARG A C 1
ATOM 695 O O . ARG A 1 91 ? -9.902 -5.481 -0.274 1.00 97.12 91 ARG A O 1
ATOM 702 N N . ALA A 1 92 ? -8.444 -5.583 -1.987 1.00 96.88 92 ALA A N 1
ATOM 703 C CA . ALA A 1 92 ? -7.279 -5.996 -1.202 1.00 96.88 92 ALA A CA 1
ATOM 704 C C . ALA A 1 92 ? -6.793 -4.932 -0.200 1.00 96.88 92 ALA A C 1
ATOM 706 O O . ALA A 1 92 ? -6.153 -5.272 0.786 1.00 96.88 92 ALA A O 1
ATOM 707 N N . ILE A 1 93 ? -7.077 -3.647 -0.444 1.00 96.12 93 ILE A N 1
ATOM 708 C CA . ILE A 1 93 ? -6.753 -2.561 0.498 1.00 96.12 93 ILE A CA 1
ATOM 709 C C . ILE A 1 93 ? -7.822 -2.438 1.598 1.00 96.12 93 ILE A C 1
ATOM 711 O O . ILE A 1 93 ? -7.512 -2.035 2.718 1.00 96.12 93 ILE A O 1
ATOM 715 N N . VAL A 1 94 ? -9.086 -2.734 1.281 1.00 96.38 94 VAL A N 1
ATOM 716 C CA . VAL A 1 94 ? -10.230 -2.495 2.180 1.00 96.38 94 VAL A CA 1
ATOM 717 C C . VAL A 1 94 ? -10.556 -3.694 3.077 1.00 96.38 94 VAL A C 1
ATOM 719 O O . VAL A 1 94 ? -11.067 -3.484 4.178 1.00 96.38 94 VAL A O 1
ATOM 722 N N . MET A 1 95 ? -10.327 -4.923 2.604 1.00 91.56 95 MET A N 1
ATOM 723 C CA . MET A 1 95 ? -10.706 -6.175 3.279 1.00 91.56 95 MET A CA 1
ATOM 724 C C . MET A 1 95 ? -9.494 -6.923 3.814 1.00 91.56 95 MET A C 1
ATOM 726 O O . MET A 1 95 ? -9.588 -7.385 4.971 1.00 91.56 95 MET A O 1
#